Protein AF-A0A412Y1K7-F1 (afdb_monomer)

Foldseek 3Di:
DPPPVVVVVVVVVVCVCVVVVVVVVVVVVVVVVVVVVVVCVVVPPPPDFDKDKFFDADDPDADWDFTFHADPPDDPVDAEATDPGTDTGGGHPPGMDMHGD

Structure (mmCIF, N/CA/C/O backbone):
data_AF-A0A412Y1K7-F1
#
_entry.id   AF-A0A412Y1K7-F1
#
loop_
_atom_site.group_PDB
_atom_site.id
_atom_site.type_symbol
_atom_site.label_atom_id
_atom_site.label_alt_id
_atom_site.label_comp_id
_atom_site.label_asym_id
_atom_site.label_entity_id
_atom_site.label_seq_id
_atom_site.pdbx_PDB_ins_code
_atom_site.Cartn_x
_atom_site.Cartn_y
_atom_site.Cartn_z
_atom_site.occupancy
_atom_site.B_iso_or_equiv
_atom_site.auth_seq_id
_atom_site.auth_comp_id
_atom_site.auth_asym_id
_atom_site.auth_atom_id
_atom_site.pdbx_PDB_model_num
ATOM 1 N N . MET A 1 1 ? -32.224 -2.731 78.115 1.00 46.97 1 MET A N 1
ATOM 2 C CA . MET A 1 1 ? -31.475 -2.118 76.993 1.00 46.97 1 MET A CA 1
ATOM 3 C C . MET A 1 1 ? -31.406 -3.131 75.845 1.00 46.97 1 MET A C 1
ATOM 5 O O . MET A 1 1 ? -30.645 -4.076 75.948 1.00 46.97 1 MET A O 1
ATOM 9 N N . LYS A 1 2 ? -32.275 -3.046 74.824 1.00 54.41 2 LYS A N 1
ATOM 10 C CA . LYS A 1 2 ? -32.362 -4.056 73.733 1.00 54.41 2 LYS A CA 1
ATOM 11 C C . LYS A 1 2 ? -32.665 -3.451 72.346 1.00 54.41 2 LYS A C 1
ATOM 13 O O . LYS A 1 2 ? -33.098 -4.156 71.447 1.00 54.41 2 LYS A O 1
ATOM 18 N N . LYS A 1 3 ? -32.475 -2.132 72.183 1.00 57.22 3 LYS A N 1
ATOM 19 C CA . LYS A 1 3 ? -32.830 -1.376 70.962 1.00 57.22 3 LYS A CA 1
ATOM 20 C C . LYS A 1 3 ? -31.626 -1.044 70.058 1.00 57.22 3 LYS A C 1
ATOM 22 O O . LYS A 1 3 ? -31.827 -0.620 68.930 1.00 57.22 3 LYS A O 1
ATOM 27 N N . SER A 1 4 ? -30.390 -1.263 70.519 1.00 57.16 4 SER A N 1
ATOM 28 C CA . SER A 1 4 ? -29.159 -0.876 69.804 1.00 57.16 4 SER A CA 1
ATOM 29 C C . SER A 1 4 ? -28.645 -1.907 68.790 1.00 57.16 4 SER A C 1
ATOM 31 O O . SER A 1 4 ? -27.917 -1.540 67.876 1.00 57.16 4 SER A O 1
ATOM 33 N N . VAL A 1 5 ? -29.033 -3.182 68.907 1.00 60.09 5 VAL A N 1
ATOM 34 C CA . VAL A 1 5 ? -28.542 -4.255 68.016 1.00 60.09 5 VAL A CA 1
ATOM 35 C C . VAL A 1 5 ? -29.222 -4.213 66.640 1.00 60.09 5 VAL A C 1
ATOM 37 O O . VAL A 1 5 ? -28.587 -4.489 65.627 1.00 60.09 5 VAL A O 1
ATOM 40 N N . PHE A 1 6 ? -30.489 -3.785 66.578 1.00 58.94 6 PHE A N 1
ATOM 41 C CA . PHE A 1 6 ? -31.235 -3.690 65.317 1.00 58.94 6 PHE A CA 1
ATOM 42 C C . PHE A 1 6 ? -30.670 -2.631 64.358 1.00 58.94 6 PHE A C 1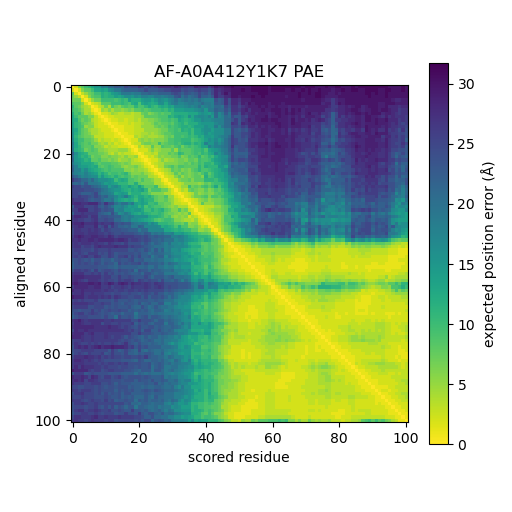
ATOM 44 O O . PHE A 1 6 ? -30.631 -2.870 63.156 1.00 58.94 6 PHE A O 1
ATOM 51 N N . GLY A 1 7 ? -30.174 -1.498 64.871 1.00 64.12 7 GLY A N 1
ATOM 52 C CA . GLY A 1 7 ? -29.580 -0.443 64.038 1.00 64.12 7 GLY A CA 1
ATOM 53 C C . GLY A 1 7 ? -28.260 -0.858 63.380 1.00 64.12 7 GLY A C 1
ATOM 54 O O . GLY A 1 7 ? -28.029 -0.548 62.213 1.00 64.12 7 GLY A O 1
ATOM 55 N N . GLY A 1 8 ? -27.424 -1.622 64.093 1.00 69.81 8 GLY A N 1
ATOM 56 C CA . GLY A 1 8 ? -26.159 -2.135 63.556 1.00 69.81 8 GLY A CA 1
ATOM 57 C C . GLY A 1 8 ? -26.353 -3.170 62.445 1.00 69.81 8 GLY A C 1
ATOM 58 O O . GLY A 1 8 ? -25.662 -3.121 61.431 1.00 69.81 8 GLY A O 1
ATOM 59 N N . ILE A 1 9 ? -27.338 -4.063 62.591 1.00 74.56 9 ILE A N 1
ATOM 60 C CA . ILE A 1 9 ? -27.677 -5.063 61.562 1.00 74.56 9 ILE A CA 1
ATOM 61 C C . ILE A 1 9 ? -28.207 -4.380 60.295 1.00 74.56 9 ILE A C 1
ATOM 63 O O . ILE A 1 9 ? -27.837 -4.764 59.186 1.00 74.56 9 ILE A O 1
ATOM 67 N N . PHE A 1 10 ? -29.025 -3.336 60.449 1.00 75.88 10 PHE A N 1
ATOM 68 C CA . PHE A 1 10 ? -29.554 -2.573 59.319 1.00 75.88 10 PHE A CA 1
ATOM 69 C C . PHE A 1 10 ? -28.435 -1.866 58.540 1.00 75.88 10 PHE A C 1
ATOM 71 O O . PHE A 1 10 ? -28.372 -1.973 57.317 1.00 75.88 10 PHE A O 1
ATOM 78 N N . ALA A 1 11 ? -27.498 -1.218 59.239 1.00 76.88 11 ALA A N 1
ATOM 79 C CA . ALA A 1 11 ? -26.343 -0.571 58.613 1.00 76.88 11 ALA A CA 1
ATOM 80 C C . ALA A 1 11 ? -25.436 -1.570 57.869 1.00 76.88 11 ALA A C 1
ATOM 82 O O . ALA A 1 11 ? -24.973 -1.283 56.763 1.00 76.88 11 ALA A O 1
ATOM 83 N N . LEU A 1 12 ? -25.223 -2.763 58.436 1.00 78.56 12 LEU A N 1
ATOM 84 C CA . LEU A 1 12 ? -24.426 -3.816 57.805 1.00 78.56 12 LEU A CA 1
ATOM 85 C C . LEU A 1 12 ? -25.089 -4.338 56.519 1.00 78.56 12 LEU A C 1
ATOM 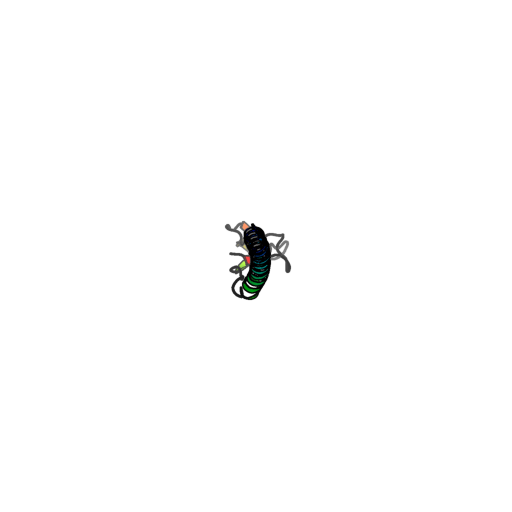87 O O . LEU A 1 12 ? -24.420 -4.487 55.497 1.00 78.56 12 LEU A O 1
ATOM 91 N N . ALA A 1 13 ? -26.407 -4.559 56.542 1.00 76.19 13 ALA A N 1
ATOM 92 C CA . ALA A 1 13 ? -27.165 -4.987 55.368 1.00 76.19 13 ALA A CA 1
ATOM 93 C C . ALA A 1 13 ? -27.108 -3.947 54.234 1.00 76.19 13 ALA A C 1
ATOM 95 O O . ALA A 1 13 ? -26.886 -4.308 53.077 1.00 76.19 13 ALA A O 1
ATOM 96 N N . PHE A 1 14 ? -27.221 -2.655 54.561 1.00 78.38 14 PHE A N 1
ATOM 97 C CA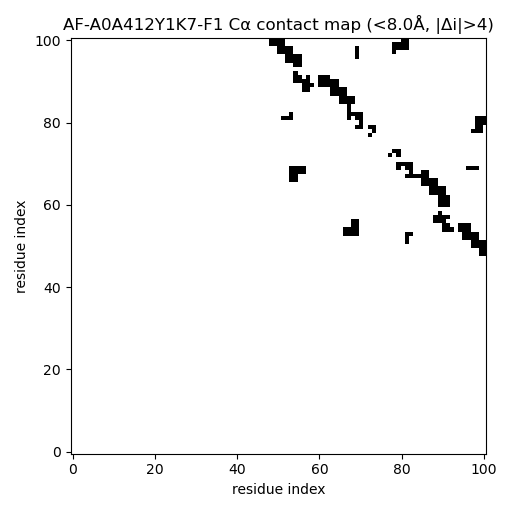 . PHE A 1 14 ? -27.086 -1.571 53.583 1.00 78.38 14 PHE A CA 1
ATOM 98 C C . PHE A 1 14 ? -25.706 -1.535 52.916 1.00 78.38 14 PHE A C 1
ATOM 100 O O . PHE A 1 14 ? -25.627 -1.377 51.698 1.00 78.38 14 PHE A O 1
ATOM 107 N N . LEU A 1 15 ? -24.624 -1.722 53.679 1.00 77.19 15 LEU A N 1
ATOM 108 C CA . LEU A 1 15 ? -23.261 -1.750 53.134 1.00 77.19 15 LEU A CA 1
ATOM 109 C C . LEU A 1 15 ? -23.034 -2.929 52.182 1.00 77.19 15 LEU A C 1
ATOM 111 O O . LEU A 1 15 ? -22.396 -2.759 51.143 1.00 77.19 15 LEU A O 1
ATOM 115 N N . VAL A 1 16 ? -23.579 -4.106 52.501 1.00 77.06 16 VAL A N 1
ATOM 116 C CA . VAL A 1 16 ? -23.476 -5.293 51.637 1.00 77.06 16 VAL A CA 1
ATOM 117 C C . VAL A 1 16 ? -24.235 -5.083 50.326 1.00 77.06 16 VAL A C 1
ATOM 119 O O . VAL A 1 16 ? -23.683 -5.343 49.257 1.00 77.06 16 VAL A O 1
ATOM 122 N N . ILE A 1 17 ? -25.464 -4.559 50.386 1.00 73.19 17 ILE A N 1
ATOM 123 C CA . ILE A 1 17 ? -26.290 -4.303 49.195 1.00 73.19 17 ILE A CA 1
ATOM 124 C C . ILE A 1 17 ? -25.652 -3.221 48.315 1.00 73.19 17 ILE A C 1
ATOM 126 O O . ILE A 1 17 ? -25.521 -3.414 47.106 1.00 73.19 17 ILE A O 1
ATOM 130 N N . ALA A 1 18 ? -25.194 -2.113 48.905 1.00 72.56 18 ALA A N 1
ATOM 131 C CA . ALA A 1 18 ? -24.534 -1.039 48.167 1.00 72.56 18 ALA A CA 1
ATOM 132 C C . ALA A 1 18 ? -23.200 -1.499 47.555 1.00 72.56 18 ALA A C 1
ATOM 134 O O . ALA A 1 18 ? -22.942 -1.245 46.380 1.00 72.56 18 ALA A O 1
ATOM 135 N N . GLY A 1 19 ? -22.370 -2.228 48.309 1.00 70.31 19 GLY A N 1
ATOM 136 C CA . GLY A 1 19 ? -21.092 -2.752 47.821 1.00 70.31 19 GLY A CA 1
ATOM 137 C C . GLY A 1 19 ? -21.254 -3.770 46.687 1.00 70.31 19 GLY A C 1
ATOM 138 O O . GLY A 1 19 ? -20.549 -3.689 45.676 1.00 70.31 19 GLY A O 1
ATOM 139 N N . TYR A 1 20 ? -22.211 -4.695 46.813 1.00 69.88 20 TYR A N 1
ATOM 140 C CA . TYR A 1 20 ? -22.518 -5.674 45.766 1.00 69.88 20 TYR A CA 1
ATOM 141 C C . TYR A 1 20 ? -23.127 -5.004 44.527 1.00 69.88 20 TYR A C 1
ATOM 143 O O . TYR A 1 20 ? -22.708 -5.292 43.404 1.00 69.88 20 TYR A O 1
ATOM 151 N N . GLY A 1 21 ? -24.036 -4.043 44.725 1.00 69.19 21 GLY A N 1
ATOM 152 C CA . GLY A 1 21 ? -24.628 -3.241 43.656 1.00 69.19 21 GLY A CA 1
ATOM 153 C C . GLY A 1 21 ? -23.579 -2.463 42.860 1.00 69.19 21 GLY A C 1
ATOM 154 O O . GLY A 1 21 ? -23.530 -2.575 41.638 1.00 69.19 21 GLY A O 1
ATOM 155 N N . VAL A 1 22 ? -22.662 -1.760 43.535 1.00 70.69 22 VAL A N 1
ATOM 156 C CA . VAL A 1 22 ? -21.566 -1.023 42.879 1.00 70.69 22 VAL A CA 1
ATOM 157 C C . VAL A 1 22 ? -20.658 -1.959 42.073 1.00 70.69 22 VAL A C 1
ATOM 159 O O . VAL A 1 22 ? -20.259 -1.616 40.959 1.00 70.69 22 VAL A O 1
ATOM 162 N N . LYS A 1 23 ? -20.348 -3.157 42.589 1.00 64.81 23 LYS A N 1
ATOM 163 C CA . LYS A 1 23 ? -19.546 -4.157 41.862 1.00 64.81 23 LYS A CA 1
ATOM 164 C C . LYS A 1 23 ? -20.276 -4.685 40.621 1.00 64.81 23 LYS A C 1
ATOM 166 O O . LYS A 1 23 ? -19.660 -4.808 39.564 1.00 64.81 23 LYS A O 1
ATOM 171 N N . SER A 1 24 ? -21.577 -4.949 40.735 1.00 63.94 24 SER A N 1
ATOM 172 C CA . SER A 1 24 ? -22.412 -5.422 39.624 1.00 63.94 24 SER A CA 1
ATOM 173 C C . SER A 1 24 ? -22.538 -4.372 38.519 1.00 63.94 24 SER A C 1
ATOM 175 O O . SER A 1 24 ? -22.365 -4.689 37.344 1.00 63.94 24 SER A O 1
ATOM 177 N N . VAL A 1 25 ? -22.761 -3.107 38.888 1.00 66.81 25 VAL A N 1
ATOM 178 C CA . VAL A 1 25 ? -22.869 -1.989 37.937 1.00 66.81 25 VAL A CA 1
ATOM 179 C C . VAL A 1 25 ? -21.540 -1.742 37.221 1.00 66.81 25 VAL A C 1
ATOM 181 O O . VAL A 1 25 ? -21.534 -1.575 36.005 1.00 66.81 25 VAL A O 1
ATOM 184 N N . LYS A 1 26 ? -20.400 -1.796 37.926 1.00 61.12 26 LYS A N 1
ATOM 185 C CA . LYS A 1 26 ? -19.071 -1.669 37.296 1.00 61.12 26 LYS A CA 1
ATOM 186 C C . LYS A 1 26 ? -18.782 -2.791 36.297 1.00 61.12 26 LYS A C 1
ATOM 188 O O . LYS A 1 26 ? -18.241 -2.525 35.227 1.00 61.12 26 LYS A O 1
ATOM 193 N N . ASN A 1 27 ? -19.155 -4.028 36.623 1.00 60.69 27 ASN A N 1
ATOM 194 C CA . ASN A 1 27 ? -18.981 -5.158 35.711 1.00 60.69 27 ASN A CA 1
ATOM 195 C C . ASN A 1 27 ? -19.878 -5.037 34.472 1.00 60.69 27 ASN A C 1
ATOM 197 O O . ASN A 1 27 ? -19.393 -5.240 33.362 1.00 60.69 27 ASN A O 1
ATOM 201 N N . HIS A 1 28 ? -21.148 -4.653 34.631 1.00 61.56 28 HIS A N 1
ATOM 202 C CA . HIS A 1 28 ? -22.039 -4.420 33.491 1.00 61.56 28 HIS A CA 1
ATOM 203 C C . HIS A 1 28 ? -21.599 -3.239 32.629 1.00 61.56 28 HIS A C 1
ATOM 205 O O . HIS A 1 28 ? -21.624 -3.356 31.410 1.00 61.56 28 HIS A O 1
ATOM 211 N N . ALA A 1 29 ? -21.124 -2.146 33.230 1.00 62.28 29 ALA A N 1
ATOM 212 C CA . ALA A 1 29 ? -20.572 -1.017 32.488 1.00 62.28 29 ALA A CA 1
ATOM 213 C C . ALA A 1 29 ? -19.340 -1.426 31.664 1.00 62.28 29 ALA A C 1
ATOM 215 O O . ALA A 1 29 ? -19.225 -1.044 30.504 1.00 62.28 29 ALA A O 1
ATOM 216 N N . ARG A 1 30 ? -18.452 -2.265 32.219 1.00 60.78 30 ARG A N 1
ATOM 217 C CA . ARG A 1 30 ? -17.276 -2.777 31.499 1.00 60.78 30 ARG A CA 1
ATOM 218 C C . ARG A 1 30 ? -17.653 -3.717 30.351 1.00 60.78 30 ARG A C 1
ATOM 220 O O . ARG A 1 30 ? -17.061 -3.629 29.283 1.00 60.78 30 ARG A O 1
ATOM 227 N N . LEU A 1 31 ? -18.635 -4.595 30.556 1.00 61.59 31 LEU A N 1
ATOM 228 C CA . LEU A 1 31 ? -19.150 -5.471 29.497 1.00 61.59 31 LEU A CA 1
ATOM 229 C C . LEU A 1 31 ? -19.873 -4.672 28.406 1.00 61.59 31 LEU A C 1
ATOM 231 O O . LEU A 1 31 ? -19.702 -4.964 27.230 1.00 61.59 31 LEU A O 1
ATOM 235 N N 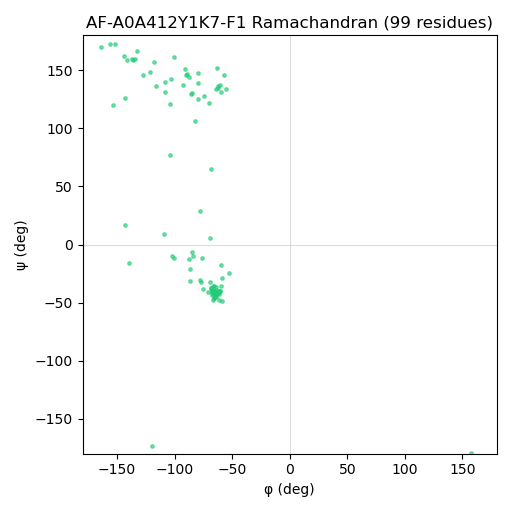. SER A 1 32 ? -20.625 -3.640 28.789 1.00 62.12 32 SER A N 1
ATOM 236 C CA . SER A 1 32 ? -21.296 -2.735 27.855 1.00 62.12 32 SER A CA 1
ATOM 237 C C . SER A 1 32 ? -20.301 -1.907 27.043 1.00 62.12 32 SER A C 1
ATOM 239 O O . SER A 1 32 ? -20.553 -1.667 25.871 1.00 62.12 32 SER A O 1
ATOM 241 N N . TYR A 1 33 ? -19.172 -1.505 27.634 1.00 62.94 33 TYR A N 1
ATOM 242 C CA . TYR A 1 33 ? -18.096 -0.806 26.929 1.00 62.94 33 TYR A CA 1
ATOM 243 C C . TYR A 1 33 ? -17.425 -1.707 25.883 1.00 62.94 33 TYR A C 1
ATOM 245 O O . TYR A 1 33 ? -17.315 -1.323 24.727 1.00 62.94 33 TYR A O 1
ATOM 253 N N . LEU A 1 34 ? -17.077 -2.944 26.258 1.00 65.50 34 LEU A N 1
ATOM 254 C CA . LEU A 1 34 ? -16.508 -3.927 25.326 1.00 65.50 34 LEU A CA 1
ATOM 255 C C . LEU A 1 34 ? -17.493 -4.314 24.213 1.00 65.50 34 LEU A C 1
ATOM 257 O O . LEU A 1 34 ? -17.092 -4.545 23.076 1.00 65.50 34 LEU A O 1
ATOM 261 N N . ALA A 1 35 ? -18.787 -4.401 24.523 1.00 66.62 35 ALA A N 1
ATOM 262 C CA . ALA A 1 35 ? -19.812 -4.646 23.513 1.00 66.62 35 ALA A CA 1
ATOM 263 C C . ALA A 1 35 ? -19.965 -3.451 22.558 1.00 66.62 35 ALA A C 1
ATOM 265 O O . ALA A 1 35 ? -20.154 -3.657 21.365 1.00 66.62 35 ALA A O 1
ATOM 266 N N . LEU A 1 36 ? -19.853 -2.220 23.065 1.00 63.97 36 LEU A N 1
ATOM 267 C CA . LEU A 1 36 ? -19.981 -1.003 22.266 1.00 63.97 36 LEU A CA 1
ATOM 268 C C . LEU A 1 36 ? -18.782 -0.788 21.334 1.00 63.97 36 LEU A C 1
ATOM 270 O O . LEU A 1 36 ? -18.998 -0.476 20.173 1.00 63.97 36 LEU A O 1
ATOM 274 N N . GLU A 1 37 ? -17.554 -1.037 21.793 1.00 69.00 37 GLU A N 1
ATOM 275 C CA . GLU A 1 37 ? -16.334 -0.924 20.973 1.00 69.00 37 GLU A CA 1
ATOM 276 C C . GLU A 1 37 ? -16.362 -1.884 19.770 1.00 69.00 37 GLU A C 1
ATOM 278 O O . GLU A 1 37 ? -16.035 -1.506 18.649 1.00 69.00 37 GLU A O 1
ATOM 283 N N . ASN A 1 38 ? -16.852 -3.112 19.971 1.00 70.00 38 ASN A N 1
ATOM 284 C CA . ASN A 1 38 ? -17.023 -4.075 18.879 1.00 70.00 38 ASN A CA 1
ATOM 285 C C . ASN A 1 38 ? -18.134 -3.669 17.898 1.00 70.00 38 ASN A C 1
ATOM 287 O O . ASN A 1 38 ? -18.050 -3.980 16.712 1.00 70.00 38 ASN A O 1
ATOM 291 N N . VAL A 1 39 ? -19.182 -2.992 18.379 1.00 72.12 39 VAL A N 1
ATOM 292 C CA . VAL A 1 39 ? -20.262 -2.475 17.526 1.00 72.12 39 VAL A CA 1
ATOM 293 C C . VAL A 1 39 ? -19.811 -1.230 16.766 1.00 72.12 39 VAL A C 1
ATOM 295 O O . VAL A 1 39 ? -20.147 -1.112 15.595 1.00 72.12 39 VAL A O 1
ATOM 298 N N . GLU A 1 40 ? -19.029 -0.338 17.378 1.00 63.56 40 GLU A N 1
ATOM 299 C CA . GLU A 1 40 ? -18.414 0.799 16.686 1.00 63.56 40 GLU A CA 1
ATOM 300 C C . GLU A 1 40 ? -17.463 0.317 15.590 1.00 63.56 40 GLU A C 1
ATOM 302 O O . GLU A 1 40 ? -17.624 0.738 14.449 1.00 63.56 40 GLU A O 1
ATOM 307 N N . ALA A 1 41 ? -16.581 -0.646 15.879 1.00 65.62 41 ALA A N 1
ATOM 308 C CA . ALA A 1 41 ? -15.718 -1.259 14.868 1.00 65.62 41 ALA A CA 1
ATOM 309 C C . ALA A 1 41 ? -16.517 -1.940 13.736 1.00 65.62 41 ALA A C 1
ATOM 311 O O . ALA A 1 41 ? -16.125 -1.883 12.575 1.00 65.62 41 ALA A O 1
ATOM 312 N N . LEU A 1 42 ? -17.670 -2.552 14.041 1.00 68.00 42 LEU A N 1
ATOM 313 C CA . LEU A 1 42 ? -18.524 -3.197 13.036 1.00 68.00 42 LEU A CA 1
ATOM 314 C C . LEU A 1 42 ? -19.375 -2.202 12.222 1.00 68.00 42 LEU A C 1
ATOM 316 O O . LEU A 1 42 ? -19.690 -2.465 11.062 1.00 68.00 42 LEU A O 1
ATOM 320 N N . ALA A 1 43 ? -19.770 -1.074 12.815 1.00 64.19 43 ALA A N 1
ATOM 321 C CA . ALA A 1 43 ? -20.568 -0.025 12.174 1.00 64.19 43 ALA A CA 1
ATOM 322 C C . ALA A 1 43 ? -19.713 1.012 11.426 1.00 64.19 43 ALA A C 1
ATOM 324 O O . ALA A 1 43 ? -20.249 1.790 10.629 1.00 64.19 43 ALA A O 1
ATOM 325 N N . SER A 1 44 ? -18.398 0.993 11.648 1.00 62.50 44 SER A N 1
ATOM 326 C CA . SER A 1 44 ? -17.38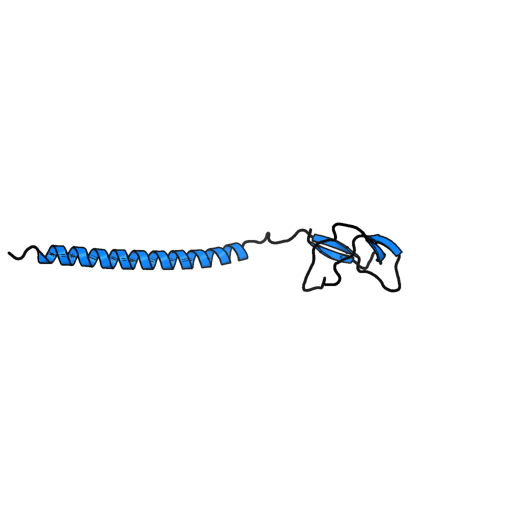2 1.773 10.950 1.00 62.50 44 SER A CA 1
ATOM 327 C C . SER A 1 44 ? -17.236 1.304 9.494 1.00 62.50 44 SER A C 1
ATOM 329 O O . SER A 1 44 ? -16.230 0.784 9.032 1.00 62.50 44 SER A O 1
ATOM 331 N N . SER A 1 45 ? -18.291 1.497 8.710 1.00 59.41 45 SER A N 1
ATOM 332 C CA . SER A 1 45 ? -18.310 1.297 7.252 1.00 59.41 45 SER A CA 1
ATOM 333 C C . SER A 1 45 ? -17.476 2.347 6.493 1.00 59.41 45 SER A C 1
ATOM 335 O O . SER A 1 45 ? -17.455 2.362 5.264 1.00 59.41 45 SER A O 1
ATOM 337 N N . SER A 1 46 ? -16.774 3.212 7.232 1.00 58.25 46 SER A N 1
ATOM 338 C CA . SER A 1 46 ? -15.920 4.302 6.766 1.00 58.25 46 SER A CA 1
ATOM 339 C C . SER A 1 46 ? -14.417 4.064 6.987 1.00 58.25 46 SER A C 1
ATOM 341 O O . SER A 1 46 ? -13.639 4.978 6.742 1.00 58.25 46 SER A O 1
ATOM 343 N N . GLU A 1 47 ? -13.972 2.868 7.395 1.00 71.38 47 GLU A N 1
ATOM 344 C CA . GLU A 1 47 ? -12.533 2.536 7.567 1.00 71.38 47 GLU A CA 1
ATOM 345 C C . GLU A 1 47 ? -11.799 2.237 6.252 1.00 71.38 47 GLU A C 1
ATOM 347 O O . GLU A 1 47 ? -10.841 1.466 6.206 1.00 71.38 47 GLU A O 1
ATOM 352 N N . GLY A 1 48 ? -12.247 2.828 5.148 1.00 73.81 48 GLY A N 1
ATOM 353 C CA . GLY A 1 48 ? -11.461 2.830 3.924 1.00 73.81 48 GLY A CA 1
ATOM 354 C C . GLY A 1 48 ? -10.311 3.820 4.068 1.00 73.81 48 GLY A C 1
ATOM 355 O O . GLY A 1 48 ? -10.534 4.981 4.396 1.00 73.81 48 GLY A O 1
ATOM 356 N N . THR A 1 49 ? -9.082 3.391 3.799 1.00 85.44 49 THR A N 1
ATOM 357 C CA . THR A 1 49 ? -7.996 4.332 3.509 1.00 85.44 49 THR A CA 1
ATOM 358 C C . THR A 1 49 ? -8.107 4.785 2.058 1.00 85.44 49 THR A C 1
ATOM 360 O O . THR A 1 49 ? -8.383 3.969 1.173 1.00 85.44 49 THR A O 1
ATOM 363 N N . ASP A 1 50 ? -7.882 6.075 1.807 1.00 90.50 50 ASP A N 1
ATOM 364 C CA . ASP A 1 50 ? -7.837 6.607 0.450 1.00 90.50 50 ASP A CA 1
ATOM 365 C C . ASP A 1 50 ? -6.807 5.836 -0.382 1.00 90.50 50 ASP A C 1
ATOM 367 O O . ASP A 1 50 ? -5.686 5.581 0.052 1.00 90.50 50 ASP A O 1
ATOM 371 N N . ALA A 1 51 ? -7.189 5.450 -1.598 1.00 92.19 51 ALA A N 1
ATOM 372 C CA . ALA A 1 51 ? -6.321 4.691 -2.486 1.00 92.19 51 ALA A CA 1
ATOM 373 C C . ALA A 1 51 ? -5.729 5.575 -3.596 1.00 92.19 51 ALA A C 1
ATOM 375 O O . ALA A 1 51 ? -6.364 6.480 -4.159 1.00 92.19 51 ALA A O 1
ATOM 376 N N . GLY A 1 52 ? -4.478 5.300 -3.932 1.00 94.06 52 GLY A N 1
ATOM 377 C CA . GLY A 1 52 ? -3.792 5.746 -5.134 1.00 94.06 52 GLY A CA 1
ATOM 378 C C . GLY A 1 52 ? -3.343 4.565 -5.982 1.00 94.06 52 GLY A C 1
ATOM 379 O O . GLY A 1 52 ? -3.666 3.414 -5.694 1.00 94.06 52 GLY A O 1
ATOM 380 N N . PHE A 1 53 ? -2.581 4.881 -7.024 1.00 94.69 53 PHE A N 1
ATOM 381 C CA . PHE A 1 53 ? -1.945 3.894 -7.883 1.00 94.69 53 PHE A CA 1
ATOM 382 C C . PHE A 1 53 ? -0.455 4.185 -7.991 1.00 94.69 53 PHE A C 1
ATOM 384 O O . PHE A 1 53 ? -0.036 5.344 -8.024 1.00 94.69 53 PHE A O 1
ATOM 391 N N . CYS A 1 54 ? 0.320 3.119 -8.086 1.00 96.12 54 CYS A N 1
ATOM 392 C CA . CYS A 1 54 ? 1.749 3.136 -8.340 1.00 96.12 54 CYS A CA 1
ATOM 393 C C . CYS A 1 54 ? 2.079 2.080 -9.402 1.00 96.12 54 CYS A C 1
ATOM 395 O O . CYS A 1 54 ? 1.286 1.177 -9.671 1.00 96.12 54 CYS A O 1
ATOM 397 N N . PHE A 1 55 ? 3.229 2.217 -10.054 1.00 96.69 55 PHE A N 1
ATOM 398 C CA . PHE A 1 55 ? 3.688 1.271 -11.064 1.00 96.69 55 PHE A CA 1
ATOM 399 C C . PHE A 1 55 ? 4.517 0.150 -10.445 1.00 96.69 55 PHE A C 1
ATOM 401 O O . PHE A 1 55 ? 5.276 0.366 -9.499 1.00 96.69 55 PHE A O 1
ATOM 408 N N . LEU A 1 56 ? 4.412 -1.042 -11.022 1.00 94.00 56 LEU A N 1
ATOM 409 C CA . LEU A 1 56 ? 5.311 -2.149 -10.721 1.00 94.00 56 LEU A CA 1
ATOM 410 C C . LEU A 1 56 ? 6.553 -2.039 -11.610 1.00 94.00 56 LEU A C 1
ATOM 412 O O . LEU A 1 56 ? 6.429 -1.896 -12.831 1.00 94.00 56 LEU A O 1
ATOM 416 N N . GLU A 1 57 ? 7.740 -2.118 -11.011 1.00 92.25 57 GLU A N 1
ATOM 417 C CA . GLU A 1 57 ? 9.005 -2.067 -11.749 1.00 92.25 57 GLU A CA 1
ATOM 418 C C . GLU A 1 57 ? 9.138 -3.275 -12.686 1.00 92.25 57 GLU A C 1
ATOM 420 O O . GLU A 1 57 ? 8.857 -4.415 -12.309 1.00 92.25 57 GLU A O 1
ATOM 425 N N . GLN A 1 58 ? 9.537 -3.019 -13.931 1.00 92.50 5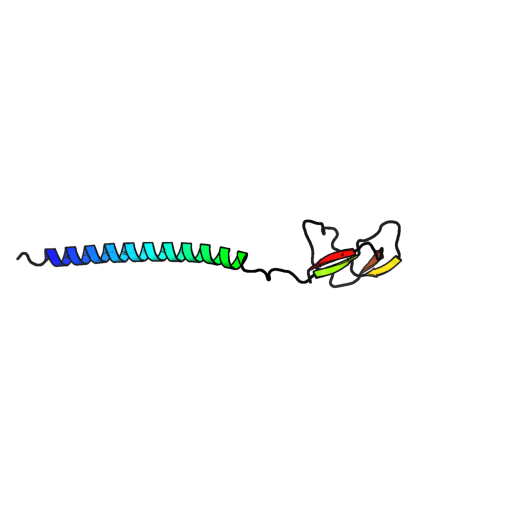8 GLN A N 1
ATOM 426 C CA . GLN A 1 58 ? 9.640 -4.031 -14.979 1.00 92.50 58 GLN A CA 1
ATOM 427 C C . GLN A 1 58 ? 11.104 -4.341 -15.292 1.00 92.50 58 GLN A C 1
ATOM 429 O O . GLN A 1 58 ? 11.945 -3.451 -15.365 1.00 92.50 58 GLN A O 1
ATOM 434 N N . ALA A 1 59 ? 11.420 -5.618 -15.502 1.00 88.19 59 ALA A N 1
ATOM 435 C CA . ALA A 1 59 ? 12.806 -6.038 -15.709 1.00 88.19 59 ALA A CA 1
ATOM 436 C C . ALA A 1 59 ? 13.276 -5.946 -17.174 1.00 88.19 59 ALA A C 1
ATOM 438 O O . ALA A 1 59 ? 14.459 -5.725 -17.419 1.00 88.19 59 ALA A O 1
ATOM 439 N N . PHE A 1 60 ? 12.381 -6.139 -18.153 1.00 84.31 60 PHE A N 1
ATOM 440 C CA . PHE A 1 60 ? 12.792 -6.374 -19.550 1.00 84.31 60 PHE A CA 1
ATOM 441 C C . PHE A 1 60 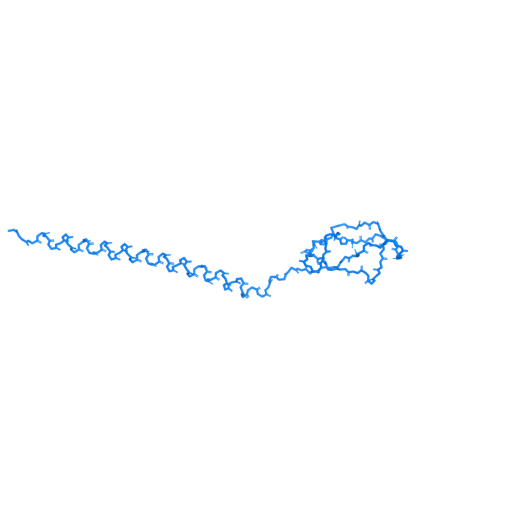? 11.946 -5.667 -20.617 1.00 84.31 60 PHE A C 1
ATOM 443 O O . PHE A 1 60 ? 12.380 -5.576 -21.764 1.00 84.31 60 PHE A O 1
ATOM 450 N N . TYR A 1 61 ? 10.751 -5.179 -20.276 1.00 86.00 61 TYR A N 1
ATOM 451 C CA . TYR A 1 61 ? 9.815 -4.586 -21.232 1.00 86.00 61 TYR A CA 1
ATOM 452 C C . TYR A 1 61 ? 9.091 -3.406 -20.596 1.00 86.00 61 TYR A C 1
ATOM 454 O O . TYR A 1 61 ? 8.449 -3.567 -19.562 1.00 86.00 61 TYR A O 1
ATOM 462 N N . GLY A 1 62 ? 9.146 -2.244 -21.248 1.00 89.94 62 GLY A N 1
ATOM 463 C CA . GLY A 1 62 ? 8.470 -1.048 -20.761 1.00 89.94 62 GLY A CA 1
ATOM 464 C C . GLY A 1 62 ? 9.052 0.251 -21.297 1.00 89.94 62 GLY A C 1
ATOM 465 O O . GLY A 1 62 ? 10.022 0.262 -22.057 1.00 89.94 62 GLY A O 1
ATOM 466 N N . GLU A 1 63 ? 8.454 1.352 -20.862 1.00 94.69 63 GLU A N 1
ATOM 467 C CA . GLU A 1 63 ? 8.960 2.709 -21.049 1.00 94.69 63 GLU A CA 1
ATOM 468 C C . GLU A 1 63 ? 9.848 3.085 -19.850 1.00 94.69 63 GLU A C 1
ATOM 470 O O . GLU A 1 63 ? 9.640 2.595 -18.742 1.00 94.69 63 GLU A O 1
ATOM 475 N N . TYR A 1 64 ? 10.837 3.958 -20.052 1.00 94.25 64 TYR A N 1
ATOM 476 C CA . TYR A 1 64 ? 11.619 4.533 -18.953 1.00 94.25 64 TYR A CA 1
ATOM 477 C C . TYR A 1 64 ? 11.174 5.969 -18.702 1.00 94.25 64 TYR A C 1
ATOM 479 O O . TYR A 1 64 ? 11.258 6.813 -19.596 1.00 94.25 64 TYR A O 1
ATOM 487 N N . SER A 1 65 ? 10.715 6.255 -17.488 1.00 95.75 65 SER A N 1
ATOM 488 C CA . SER A 1 65 ? 10.454 7.622 -17.042 1.00 95.75 65 SER A CA 1
ATOM 489 C C . SER A 1 65 ? 10.512 7.722 -15.520 1.00 95.75 65 SER A C 1
ATOM 491 O O . SER A 1 65 ? 10.610 6.715 -14.819 1.00 95.75 65 SER A O 1
ATOM 493 N N . TYR A 1 66 ? 10.436 8.949 -15.003 1.00 96.12 66 TYR A N 1
ATOM 494 C CA . TYR A 1 66 ? 10.166 9.165 -13.586 1.00 96.12 66 TYR A CA 1
ATOM 495 C C . TYR A 1 66 ? 8.714 8.784 -13.292 1.00 96.12 66 TYR A C 1
ATOM 497 O O . TYR A 1 66 ? 7.803 9.299 -13.941 1.00 96.12 66 TYR A O 1
ATOM 505 N N . GLN A 1 67 ? 8.512 7.844 -12.372 1.00 95.81 67 GLN A N 1
ATOM 506 C CA . GLN A 1 67 ? 7.199 7.371 -11.941 1.00 95.81 67 GLN A CA 1
ATOM 507 C C . GLN A 1 67 ? 7.190 7.050 -10.446 1.00 95.81 67 GLN A C 1
ATOM 509 O O . GLN A 1 67 ? 8.230 6.868 -9.816 1.00 95.81 67 GLN A O 1
ATOM 514 N N . SER A 1 68 ? 5.994 6.975 -9.873 1.00 95.69 68 SER A N 1
ATOM 515 C CA . SER A 1 68 ? 5.773 6.469 -8.519 1.00 95.69 68 SER A CA 1
ATOM 516 C C . SER A 1 68 ? 5.721 4.942 -8.552 1.00 95.69 68 SER A C 1
ATOM 518 O O . SER A 1 68 ? 4.735 4.381 -9.027 1.00 95.69 68 SER A O 1
ATOM 520 N N . PHE A 1 69 ? 6.767 4.273 -8.066 1.00 96.06 69 PHE A N 1
ATOM 521 C CA . PHE A 1 69 ? 6.833 2.809 -8.013 1.00 96.06 69 PHE A CA 1
ATOM 522 C C . PHE A 1 69 ? 6.330 2.270 -6.673 1.00 96.06 69 PHE A C 1
ATOM 524 O O . PHE A 1 69 ? 6.635 2.835 -5.623 1.00 96.06 69 PHE A O 1
ATOM 531 N N . CYS A 1 70 ? 5.540 1.198 -6.710 1.00 95.69 70 CYS A N 1
ATOM 532 C CA . CYS A 1 70 ? 4.999 0.586 -5.500 1.00 95.69 70 CYS A CA 1
ATOM 533 C C . CYS A 1 70 ? 6.114 0.048 -4.604 1.00 95.69 70 CYS A C 1
ATOM 535 O O . CYS A 1 70 ? 7.163 -0.377 -5.094 1.00 95.69 70 CYS A O 1
ATOM 537 N N . ASP A 1 71 ? 5.864 0.002 -3.293 1.00 93.75 71 ASP A N 1
ATOM 538 C CA . ASP A 1 71 ? 6.733 -0.763 -2.405 1.00 93.75 71 ASP A CA 1
ATOM 539 C C . ASP A 1 71 ? 6.724 -2.231 -2.853 1.00 93.75 71 ASP A C 1
ATOM 541 O O . ASP A 1 71 ? 5.656 -2.810 -3.066 1.00 93.75 71 ASP A O 1
ATOM 545 N N . LYS A 1 72 ? 7.910 -2.830 -2.991 1.00 90.62 72 LYS A N 1
ATOM 546 C CA . LYS A 1 72 ? 8.096 -4.227 -3.411 1.00 90.62 72 LYS A CA 1
ATOM 547 C C . LYS A 1 72 ? 7.428 -5.244 -2.479 1.00 90.62 72 LYS A C 1
ATOM 549 O O . LYS A 1 72 ? 7.281 -6.401 -2.856 1.00 90.62 72 LYS A O 1
ATOM 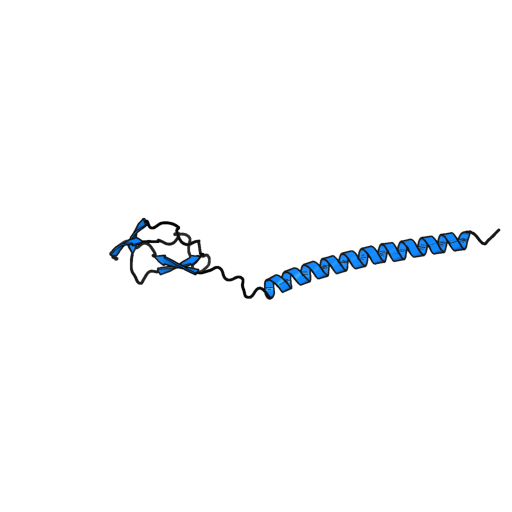554 N N . GLU A 1 73 ? 7.092 -4.841 -1.255 1.00 90.88 73 GLU A N 1
ATOM 555 C CA . GLU A 1 73 ? 6.374 -5.665 -0.284 1.00 90.88 73 GLU A CA 1
ATOM 556 C C . GLU A 1 73 ? 4.847 -5.619 -0.472 1.00 90.88 73 GLU A C 1
ATOM 558 O O . GLU A 1 73 ? 4.125 -6.363 0.198 1.00 90.88 73 GLU A O 1
ATOM 563 N N . THR A 1 74 ? 4.343 -4.769 -1.375 1.00 90.00 74 THR A N 1
ATOM 564 C CA . THR A 1 74 ? 2.919 -4.709 -1.731 1.00 90.00 74 THR A CA 1
ATOM 565 C C . THR A 1 74 ? 2.472 -6.032 -2.348 1.00 90.00 74 THR A C 1
ATOM 567 O O . THR A 1 74 ? 3.159 -6.617 -3.184 1.00 90.00 74 THR A O 1
ATOM 570 N N . SER A 1 75 ? 1.319 -6.524 -1.905 1.00 90.19 75 SER A N 1
ATOM 571 C CA . SER A 1 75 ? 0.709 -7.769 -2.368 1.00 90.19 75 SER A CA 1
ATOM 572 C C . SER A 1 75 ? -0.811 -7.706 -2.232 1.00 90.19 75 SER A C 1
ATOM 574 O O . SER A 1 75 ? -1.344 -6.835 -1.542 1.00 90.19 75 SER A O 1
ATOM 576 N N . ASP A 1 76 ? -1.507 -8.717 -2.754 1.00 88.44 76 ASP A N 1
ATOM 577 C CA . ASP A 1 76 ? -2.959 -8.885 -2.582 1.00 88.44 76 ASP A CA 1
ATOM 578 C C . ASP A 1 76 ? -3.417 -8.851 -1.112 1.00 88.44 76 ASP A C 1
ATOM 580 O O . ASP A 1 76 ? -4.570 -8.534 -0.822 1.00 88.44 76 ASP A O 1
ATOM 584 N N . SER A 1 77 ? -2.518 -9.177 -0.176 1.00 91.38 77 SER A N 1
ATOM 585 C CA . SER A 1 77 ? -2.796 -9.232 1.264 1.00 91.38 77 SER A CA 1
ATOM 586 C C . SER A 1 77 ? -2.324 -8.006 2.051 1.00 91.38 77 SER A C 1
ATOM 588 O O . SER A 1 77 ? -2.669 -7.867 3.225 1.00 91.38 77 SER A O 1
ATOM 590 N N . LYS A 1 78 ? -1.515 -7.127 1.444 1.00 92.19 78 LYS A N 1
ATOM 591 C CA . LYS A 1 78 ? -0.896 -5.994 2.140 1.00 92.19 78 LYS A CA 1
ATOM 592 C C . LYS A 1 78 ? -0.590 -4.852 1.178 1.00 92.19 78 LYS A C 1
ATOM 594 O O . LYS A 1 78 ? 0.215 -5.012 0.269 1.00 92.19 78 LYS A O 1
ATOM 599 N N . ILE A 1 79 ? -1.185 -3.690 1.435 1.00 92.88 79 ILE A N 1
ATOM 600 C CA . ILE A 1 79 ? -0.998 -2.473 0.641 1.00 92.88 79 ILE A CA 1
ATOM 601 C C . ILE A 1 79 ? -0.172 -1.471 1.448 1.00 92.88 79 ILE A C 1
ATOM 603 O O . ILE A 1 79 ? -0.475 -1.218 2.615 1.00 92.88 79 ILE A O 1
ATOM 607 N N . TYR A 1 80 ? 0.862 -0.908 0.827 1.00 94.12 80 TYR A N 1
ATOM 608 C CA . TYR A 1 80 ? 1.724 0.110 1.431 1.00 94.12 80 TYR A CA 1
ATOM 609 C C . TYR A 1 80 ? 1.362 1.526 0.951 1.00 94.12 80 TYR A C 1
ATOM 611 O O . TYR A 1 80 ? 0.699 1.675 -0.083 1.00 94.12 80 TYR A O 1
ATOM 619 N N . PRO A 1 81 ? 1.795 2.575 1.677 1.00 95.50 81 PRO A N 1
ATOM 620 C CA . PRO A 1 81 ? 1.591 3.957 1.260 1.00 95.50 81 PRO A CA 1
ATOM 621 C C . PRO A 1 81 ? 2.182 4.260 -0.113 1.00 95.50 81 PRO A C 1
ATOM 623 O O . PRO A 1 81 ? 3.237 3.744 -0.485 1.00 95.50 81 PRO A O 1
ATOM 626 N N . CYS A 1 82 ? 1.512 5.133 -0.860 1.00 95.25 82 CYS A N 1
ATOM 627 C CA . CYS A 1 82 ? 2.019 5.627 -2.126 1.00 95.25 82 CYS A CA 1
ATOM 628 C C . CYS A 1 82 ? 3.347 6.363 -1.892 1.00 95.25 82 CYS A C 1
ATOM 630 O O . CYS A 1 82 ? 3.458 7.144 -0.940 1.00 95.25 82 CYS A O 1
ATOM 632 N N . PRO A 1 83 ? 4.359 6.158 -2.751 1.00 94.31 83 PRO A N 1
ATOM 633 C CA . PRO A 1 83 ? 5.638 6.835 -2.598 1.00 94.31 83 PRO A CA 1
ATOM 634 C C . PRO A 1 83 ? 5.453 8.353 -2.731 1.00 94.31 83 PRO A C 1
ATOM 636 O O . PRO A 1 83 ? 4.761 8.841 -3.627 1.00 94.31 83 PRO A O 1
ATOM 639 N N . SER A 1 84 ? 6.103 9.108 -1.845 1.00 92.38 84 SER A N 1
ATOM 640 C CA . SER A 1 84 ? 6.037 10.576 -1.811 1.00 92.38 84 SER A CA 1
ATOM 641 C C . SER A 1 84 ? 6.869 11.254 -2.904 1.00 92.38 84 SER A C 1
ATOM 643 O O . SER A 1 84 ? 6.742 12.458 -3.129 1.00 92.38 84 SER A O 1
ATOM 645 N N . SER A 1 85 ? 7.717 10.493 -3.594 1.00 93.75 85 SER A N 1
ATOM 646 C CA . SER A 1 85 ? 8.550 10.951 -4.698 1.00 93.75 85 SER A CA 1
ATOM 647 C C . SER A 1 85 ? 8.536 9.949 -5.849 1.00 93.75 85 SER A C 1
ATOM 649 O O . SER A 1 85 ? 8.207 8.774 -5.688 1.00 93.75 85 SER A O 1
ATOM 651 N N . GLN A 1 86 ? 8.880 10.438 -7.036 1.00 95.12 86 GLN A N 1
ATOM 652 C CA . GLN A 1 86 ? 9.063 9.598 -8.213 1.00 95.12 86 GLN A CA 1
ATOM 653 C C . GLN A 1 86 ? 10.517 9.134 -8.300 1.00 95.12 86 GLN A C 1
ATOM 655 O O . GLN A 1 86 ? 11.437 9.891 -7.983 1.00 95.12 86 GLN A O 1
ATOM 660 N N . SER A 1 87 ? 10.728 7.920 -8.794 1.00 95.06 87 SER A N 1
ATOM 661 C CA . SER A 1 87 ? 12.046 7.395 -9.149 1.00 95.06 87 SER A CA 1
ATOM 662 C C . SER A 1 87 ? 12.110 7.089 -10.644 1.00 95.06 87 SER A C 1
ATOM 664 O O . SER A 1 87 ? 11.087 6.941 -11.309 1.00 95.06 87 SER A O 1
ATOM 666 N N . TRP A 1 88 ? 13.323 7.066 -11.198 1.00 95.00 88 TRP A N 1
ATOM 667 C CA . TRP A 1 88 ? 13.551 6.658 -12.582 1.00 95.00 88 TRP A CA 1
ATOM 668 C C . TRP A 1 88 ? 13.548 5.135 -12.668 1.00 95.00 88 TRP A C 1
ATOM 670 O O . TRP A 1 88 ? 14.339 4.490 -11.981 1.00 95.00 88 TRP A O 1
ATOM 680 N N . GLY A 1 89 ? 12.708 4.566 -13.529 1.00 94.12 89 GLY A N 1
ATOM 681 C CA . GLY A 1 89 ? 12.630 3.117 -13.687 1.00 94.12 89 GLY A CA 1
ATOM 682 C C . GLY A 1 89 ? 11.905 2.702 -14.958 1.00 94.12 89 GLY A C 1
ATOM 683 O O . GLY A 1 89 ? 11.306 3.527 -15.654 1.00 94.12 89 GLY A O 1
ATOM 684 N N . ASN A 1 90 ? 11.983 1.409 -15.264 1.00 96.06 90 ASN A N 1
ATOM 685 C CA . ASN A 1 90 ? 11.227 0.812 -16.356 1.00 96.06 90 ASN A CA 1
ATOM 686 C C . ASN A 1 90 ? 9.827 0.441 -15.863 1.00 96.06 90 ASN A C 1
ATOM 688 O O . ASN A 1 90 ? 9.682 -0.203 -14.822 1.00 96.06 90 ASN A O 1
ATOM 692 N N . TYR A 1 91 ? 8.798 0.837 -16.605 1.00 95.50 91 TYR A N 1
ATOM 693 C CA . TYR A 1 91 ? 7.410 0.588 -16.234 1.00 95.50 91 TYR A CA 1
ATOM 694 C C . TYR A 1 91 ? 6.551 0.241 -17.451 1.00 95.50 91 TYR A C 1
ATOM 696 O O . TYR A 1 91 ? 6.858 0.589 -18.593 1.00 95.50 91 TYR A O 1
ATOM 704 N N . LEU A 1 92 ? 5.420 -0.412 -17.192 1.00 95.44 92 LEU A N 1
ATOM 705 C CA . LEU A 1 92 ? 4.358 -0.628 -18.170 1.00 95.44 92 LEU A CA 1
ATOM 706 C C . LEU A 1 92 ? 3.100 0.090 -17.698 1.00 95.44 92 LEU A C 1
ATOM 708 O O . LEU A 1 92 ? 2.713 -0.026 -16.539 1.00 95.44 92 LEU A O 1
ATOM 712 N N . LYS A 1 93 ? 2.409 0.779 -18.612 1.00 92.94 93 LYS A N 1
ATOM 713 C CA . LYS A 1 93 ? 1.149 1.477 -18.292 1.00 92.94 93 LYS A CA 1
ATOM 714 C C . LYS A 1 93 ? 0.066 0.537 -17.758 1.00 92.94 93 LYS A C 1
ATOM 716 O O . LYS A 1 93 ? -0.766 0.960 -16.968 1.00 92.94 93 LYS A O 1
ATOM 721 N N . SER A 1 94 ? 0.105 -0.730 -18.168 1.00 93.50 94 SER A N 1
ATOM 722 C CA . SER A 1 94 ? -0.792 -1.789 -17.701 1.00 93.50 94 SER A CA 1
ATOM 723 C C . SER A 1 94 ? -0.359 -2.451 -16.388 1.00 93.50 94 SER A C 1
ATOM 725 O O . SER A 1 94 ? -1.120 -3.248 -15.853 1.00 93.50 94 SER A O 1
ATOM 727 N N . ALA A 1 95 ? 0.849 -2.177 -15.884 1.00 93.56 95 ALA A N 1
ATOM 728 C CA . ALA A 1 95 ? 1.393 -2.791 -14.674 1.00 93.56 95 ALA A CA 1
ATOM 729 C C . ALA A 1 95 ? 1.320 -1.806 -13.501 1.00 93.56 95 ALA A C 1
ATOM 731 O O . ALA A 1 95 ? 2.313 -1.179 -13.125 1.00 93.56 95 ALA A O 1
ATOM 732 N N . GLN A 1 96 ? 0.115 -1.654 -12.958 1.00 94.44 96 GLN A N 1
ATOM 733 C CA . GLN A 1 96 ? -0.180 -0.787 -11.821 1.00 94.44 96 GLN A CA 1
ATOM 734 C C . GLN A 1 96 ? -0.767 -1.597 -10.671 1.00 94.44 96 GLN A C 1
ATOM 736 O O . GLN A 1 96 ? -1.497 -2.559 -10.904 1.00 94.44 96 GLN A O 1
ATOM 741 N N . ASP A 1 97 ? -0.493 -1.157 -9.448 1.00 94.88 97 ASP A N 1
ATOM 742 C CA . ASP A 1 97 ? -1.129 -1.669 -8.237 1.00 94.88 97 ASP A CA 1
ATOM 743 C C . ASP A 1 97 ? -1.600 -0.506 -7.350 1.00 94.88 97 ASP A C 1
ATOM 745 O O . ASP A 1 97 ? -1.274 0.664 -7.588 1.00 94.88 97 ASP A O 1
ATOM 749 N N . ARG A 1 98 ? -2.429 -0.820 -6.357 1.00 93.50 98 ARG A N 1
ATOM 750 C CA . ARG A 1 98 ? -2.963 0.137 -5.393 1.00 93.50 98 ARG A CA 1
ATOM 751 C C . ARG A 1 98 ? -1.932 0.442 -4.316 1.00 93.50 98 ARG A C 1
ATOM 753 O O . ARG A 1 98 ? -1.183 -0.424 -3.881 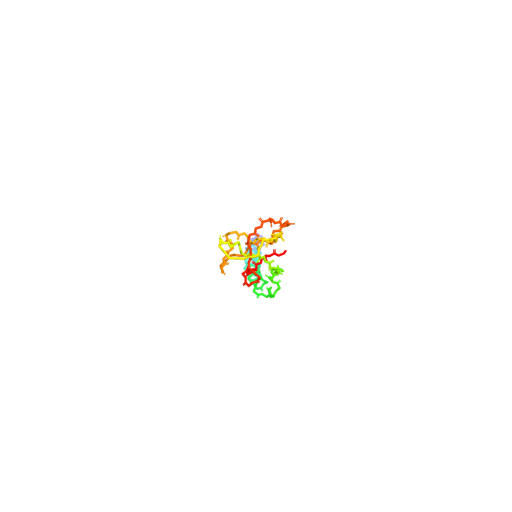1.00 93.50 98 ARG A O 1
ATOM 760 N N . CYS A 1 99 ? -1.979 1.671 -3.829 1.00 94.56 99 CYS A N 1
ATOM 761 C CA . CYS A 1 99 ? -1.248 2.126 -2.653 1.00 94.56 99 CYS A CA 1
ATOM 762 C C . CYS A 1 99 ? -2.161 2.998 -1.784 1.00 94.56 99 CYS A C 1
ATOM 764 O O . CYS A 1 99 ? -3.175 3.498 -2.273 1.00 94.56 99 CYS A O 1
ATOM 766 N N . THR A 1 100 ? -1.844 3.169 -0.504 1.00 94.31 100 THR A N 1
ATOM 767 C CA . THR A 1 100 ? -2.631 4.018 0.407 1.00 94.31 100 THR A CA 1
ATOM 768 C C . THR A 1 100 ? -2.166 5.478 0.372 1.00 94.31 100 THR A C 1
ATOM 770 O O . THR A 1 100 ? -0.980 5.747 0.192 1.00 94.31 100 THR A O 1
ATOM 773 N N . LYS A 1 101 ? -3.090 6.431 0.502 1.00 88.19 101 LYS A N 1
ATOM 774 C CA . LYS A 1 101 ? -2.823 7.878 0.542 1.00 88.19 101 LYS A CA 1
ATOM 775 C C . LYS A 1 101 ? -2.940 8.439 1.950 1.00 88.19 101 LYS A C 1
ATOM 777 O O . LYS A 1 101 ? -3.790 7.934 2.715 1.00 88.19 101 LYS A O 1
#

Solvent-accessible surface area (backbone atoms only — not comparable to full-atom values): 5970 Å² total; per-residue (Å²): 140,84,74,70,64,62,57,55,54,52,54,53,52,51,51,52,52,51,53,51,47,54,53,51,52,53,50,50,52,53,52,51,48,58,53,45,54,55,48,50,64,69,65,49,85,70,79,71,73,51,74,46,75,22,32,46,80,39,93,87,64,62,51,76,46,74,40,38,51,53,57,88,81,48,49,102,91,39,72,42,63,54,56,95,58,65,46,79,46,35,30,39,95,88,38,62,46,70,16,36,102

Mean predicted aligned error: 14.48 Å

Sequence (101 aa):
MKKSVFGGIFALAFLVIAGYGVKSVKNHARLSYLALENVEALASSSEGTDAGFCFLEQAFYGEYSYQSFCDKETSDSKIYPCPSSQSWGNYLKSAQDRCTK

Secondary structure (DSSP, 8-state):
--SHHHHHHHHHHHHHHHHHHHHHHHHHHHHHHHHHHHHHHHH-TT-PPPEEEEEEE-SSSSEEEEE-BPPTT-BTTB-PBPPSS-EEEEEEEEEEEEEE-

Radius of gyration: 31.79 Å; Cα contacts (8 Å, |Δi|>4): 114; chains: 1; bounding box: 46×20×98 Å

InterPro domains:
  IPR025905 NVEALA protein [PF14055] (4-46)

Organism: NCBI:txid329854

Nearest PDB structures (foldseek):
  5fmf-assembly1_O  TM=2.035E-01  e=8.504E+00  Saccharomyces cerevisiae

pLDDT: mean 80.44, std 14.26, range [46.97, 96.69]